Protein AF-A0A243QGB0-F1 (afdb_monomer)

Nearest PDB structures (foldseek):
  7d9i-assembly2_B  TM=7.793E-01  e=7.356E-05  Pseudomonas aeruginosa PAO1

Secondary structure (DSSP, 8-state):
-HHHHHHHHHHHHHGGGT--HHHH---------TT-SPP---TTTTTTTTTTS--HHHHHTS-BTTB---SGGGTTSSSHHHHHHHHHHHHHHHH-

Structure (mmCIF, N/CA/C/O backbone):
data_AF-A0A243QGB0-F1
#
_entry.id   AF-A0A243QGB0-F1
#
loop_
_atom_site.group_PDB
_atom_site.id
_atom_site.type_symbol
_atom_site.label_atom_id
_atom_site.label_alt_id
_atom_site.label_comp_id
_atom_site.label_asym_id
_atom_site.label_entity_id
_atom_site.label_seq_id
_atom_site.pdbx_PDB_ins_code
_atom_site.Cartn_x
_atom_site.Cartn_y
_atom_site.Cartn_z
_atom_site.occupancy
_atom_site.B_iso_or_equiv
_atom_site.auth_seq_id
_atom_site.auth_comp_id
_atom_site.auth_asym_id
_atom_site.auth_atom_id
_atom_site.pdbx_PDB_model_num
ATOM 1 N N . TYR A 1 1 ? 4.800 10.433 -20.994 1.00 85.19 1 TYR A N 1
ATOM 2 C CA . TYR A 1 1 ? 5.734 10.725 -19.885 1.00 85.19 1 TYR A CA 1
ATOM 3 C C . TYR A 1 1 ? 6.137 9.466 -19.125 1.00 85.19 1 TYR A C 1
ATOM 5 O O . TYR A 1 1 ? 7.306 9.128 -19.184 1.00 85.19 1 TYR A O 1
ATOM 13 N N . LEU A 1 2 ? 5.218 8.742 -18.465 1.00 92.62 2 LEU A N 1
ATOM 14 C CA . LEU A 1 2 ? 5.599 7.578 -17.643 1.00 92.62 2 LEU A CA 1
ATOM 15 C C . LEU A 1 2 ? 6.291 6.457 -18.421 1.00 92.62 2 LEU A C 1
ATOM 17 O O . LEU A 1 2 ? 7.363 6.032 -18.022 1.00 92.62 2 LEU A O 1
ATOM 21 N N . GLU A 1 3 ? 5.710 6.016 -19.537 1.00 94.69 3 GLU A N 1
ATOM 22 C CA . GLU A 1 3 ? 6.321 4.972 -20.368 1.00 94.69 3 GLU A CA 1
ATOM 23 C C . GLU A 1 3 ? 7.732 5.369 -20.827 1.00 94.69 3 GLU A C 1
ATOM 25 O O . GLU A 1 3 ? 8.680 4.611 -20.656 1.00 94.69 3 GLU A O 1
ATOM 30 N N . TYR A 1 4 ? 7.880 6.596 -21.337 1.00 95.31 4 TYR A N 1
ATOM 31 C CA . TYR A 1 4 ? 9.174 7.151 -21.731 1.00 95.31 4 TYR A CA 1
ATOM 32 C C . TYR A 1 4 ? 10.170 7.159 -20.564 1.00 95.31 4 TYR A C 1
ATOM 34 O O . TYR A 1 4 ? 11.292 6.697 -20.723 1.00 95.31 4 TYR A O 1
ATOM 42 N N . SER A 1 5 ? 9.753 7.627 -19.383 1.00 97.00 5 SER A N 1
ATOM 43 C CA . SER A 1 5 ? 10.606 7.656 -18.190 1.00 97.00 5 SER A CA 1
ATOM 44 C C . SER A 1 5 ? 11.045 6.256 -17.761 1.00 97.00 5 SER A C 1
ATOM 46 O O . SER A 1 5 ? 12.182 6.089 -17.336 1.00 97.00 5 SER A O 1
ATOM 48 N N . ILE A 1 6 ? 10.166 5.255 -17.871 1.00 96.56 6 ILE A N 1
ATOM 49 C CA . ILE A 1 6 ? 10.493 3.854 -17.577 1.00 96.56 6 ILE A CA 1
ATOM 50 C C . ILE A 1 6 ? 11.545 3.348 -18.568 1.00 96.56 6 ILE A C 1
ATOM 52 O O . ILE A 1 6 ? 12.565 2.803 -18.153 1.00 96.56 6 ILE A O 1
ATOM 56 N N . ARG A 1 7 ? 11.336 3.571 -19.873 1.00 97.31 7 ARG A N 1
ATOM 57 C CA . ARG A 1 7 ? 12.295 3.182 -20.919 1.00 97.31 7 ARG A CA 1
ATOM 58 C C . ARG A 1 7 ? 13.653 3.858 -20.719 1.00 97.31 7 ARG A C 1
ATOM 60 O O . ARG A 1 7 ? 14.668 3.171 -20.768 1.00 97.31 7 ARG A O 1
ATOM 67 N N . ASP A 1 8 ? 13.674 5.162 -20.455 1.00 98.00 8 ASP A N 1
ATOM 68 C CA . ASP A 1 8 ? 14.899 5.935 -20.213 1.00 98.00 8 ASP A CA 1
ATOM 69 C C . ASP A 1 8 ? 15.671 5.411 -18.992 1.00 98.00 8 AS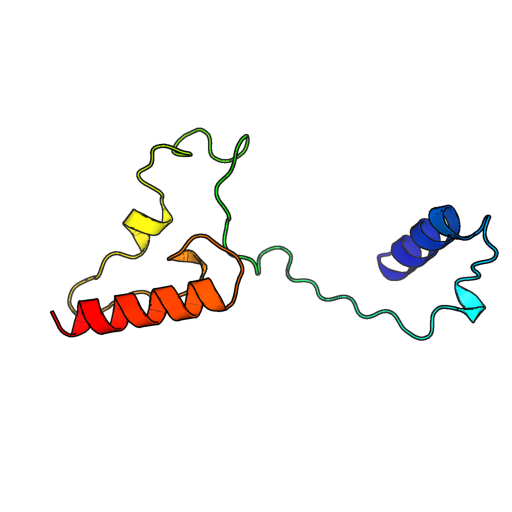P A C 1
ATOM 71 O O . ASP A 1 8 ? 16.853 5.083 -19.096 1.00 98.00 8 ASP A O 1
ATOM 75 N N . GLN A 1 9 ? 14.999 5.238 -17.849 1.00 97.50 9 GLN A N 1
ATOM 76 C CA . GLN A 1 9 ? 15.635 4.747 -16.623 1.00 97.50 9 GLN A CA 1
ATOM 77 C C . GLN A 1 9 ? 16.194 3.330 -16.784 1.00 97.50 9 GLN A C 1
ATOM 79 O O . GLN A 1 9 ? 17.341 3.083 -16.409 1.00 97.50 9 GLN A O 1
ATOM 84 N N . LEU A 1 10 ? 15.425 2.410 -17.377 1.00 97.75 10 LEU A N 1
ATOM 85 C CA . LEU A 1 10 ? 15.892 1.046 -17.633 1.00 97.75 10 LEU A CA 1
ATOM 86 C C . LEU A 1 10 ? 17.069 1.027 -18.612 1.00 97.75 10 LEU A C 1
ATOM 88 O O . LEU A 1 10 ? 18.043 0.320 -18.372 1.00 97.75 10 LEU A O 1
ATOM 92 N N . THR A 1 11 ? 17.030 1.847 -19.664 1.00 98.06 11 THR A N 1
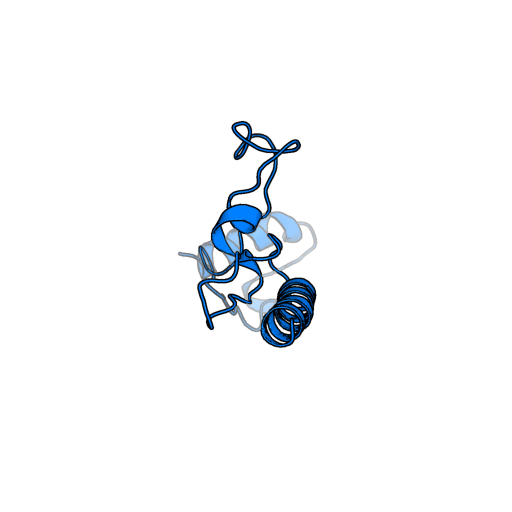ATOM 93 C CA . THR A 1 11 ? 18.141 1.970 -20.624 1.00 98.06 11 THR A CA 1
ATOM 94 C C . THR A 1 11 ? 19.409 2.472 -19.944 1.00 98.06 11 THR A C 1
ATOM 96 O O . THR A 1 11 ? 20.487 1.937 -20.179 1.00 98.06 11 THR A O 1
ATOM 99 N N . ARG A 1 12 ? 19.304 3.456 -19.047 1.00 98.06 12 ARG A N 1
ATOM 100 C CA . ARG A 1 12 ? 20.459 3.975 -18.301 1.00 98.06 12 ARG A CA 1
ATOM 101 C C . ARG A 1 12 ? 21.053 2.954 -17.331 1.00 98.06 12 ARG A C 1
ATOM 103 O O . ARG A 1 12 ? 22.267 2.935 -17.160 1.00 98.06 12 ARG A O 1
ATOM 110 N N . LEU A 1 13 ? 20.216 2.134 -16.694 1.00 97.94 13 LEU A N 1
ATOM 111 C CA . LEU A 1 13 ? 20.653 1.124 -15.725 1.00 97.94 13 LEU A CA 1
ATOM 112 C C . LEU A 1 13 ? 21.220 -0.132 -16.397 1.00 97.94 13 LEU A C 1
ATOM 114 O O . LEU A 1 13 ? 22.226 -0.667 -15.943 1.00 97.94 13 LEU A O 1
ATOM 118 N N . LEU A 1 14 ? 20.568 -0.608 -17.458 1.00 98.12 14 LEU A N 1
ATOM 119 C CA . LEU A 1 14 ? 20.801 -1.936 -18.035 1.00 98.12 14 LEU A CA 1
ATOM 120 C C . LEU A 1 14 ? 21.451 -1.889 -19.425 1.00 98.12 14 LEU A C 1
ATOM 122 O O . LEU A 1 14 ? 21.962 -2.903 -19.902 1.00 98.12 14 LEU A O 1
ATOM 126 N N . GLY A 1 15 ? 21.467 -0.725 -20.079 1.00 97.88 15 GLY A N 1
ATOM 127 C CA . GLY A 1 15 ? 22.048 -0.530 -21.410 1.00 97.88 15 GLY A CA 1
ATOM 128 C C . GLY A 1 15 ? 23.517 -0.956 -21.527 1.00 97.88 15 GLY A C 1
ATOM 129 O O . GLY A 1 15 ? 23.840 -1.657 -22.484 1.00 97.88 15 GLY A O 1
ATOM 130 N N . PRO A 1 16 ? 24.408 -0.649 -20.557 1.00 98.19 16 PRO A N 1
ATOM 131 C CA . PRO A 1 16 ? 25.796 -1.130 -20.581 1.00 98.19 16 PRO A CA 1
ATOM 132 C C . PRO A 1 16 ? 25.938 -2.659 -20.602 1.00 98.19 16 PRO A C 1
ATOM 134 O O . PRO A 1 16 ? 26.977 -3.174 -21.005 1.00 98.19 16 PRO A O 1
ATOM 137 N N . SER A 1 17 ? 24.899 -3.389 -20.188 1.00 97.56 17 SER A N 1
ATOM 138 C CA . SER A 1 17 ? 24.832 -4.853 -20.229 1.00 97.56 17 SER A CA 1
ATOM 139 C C . SER A 1 17 ? 24.091 -5.395 -21.461 1.00 97.56 17 SER A C 1
ATOM 141 O O . SER A 1 17 ? 23.844 -6.595 -21.536 1.00 97.56 17 SER A O 1
ATOM 143 N N . GLY A 1 18 ? 23.753 -4.542 -22.437 1.00 97.94 18 GLY A N 1
ATOM 144 C CA . GLY A 1 18 ? 23.155 -4.937 -23.719 1.00 97.94 18 GLY A CA 1
ATOM 145 C C . GLY A 1 18 ? 21.625 -4.894 -23.783 1.00 97.94 18 GLY A C 1
ATOM 146 O O . GLY A 1 18 ? 21.055 -5.422 -24.743 1.00 97.94 18 GLY A O 1
ATOM 147 N N . PHE A 1 19 ? 20.963 -4.287 -22.792 1.00 98.19 19 PHE A N 1
ATOM 148 C CA . PHE A 1 19 ? 19.515 -4.061 -22.819 1.00 98.19 19 PHE A CA 1
ATOM 149 C C . PHE A 1 19 ? 19.129 -3.033 -23.890 1.00 98.19 19 PHE A C 1
ATOM 151 O O . PHE A 1 19 ? 19.669 -1.926 -23.918 1.00 98.19 19 PHE A O 1
ATOM 158 N N . ASP A 1 20 ? 18.152 -3.385 -24.722 1.00 97.69 20 ASP A N 1
ATOM 159 C CA . ASP A 1 20 ? 17.526 -2.507 -25.7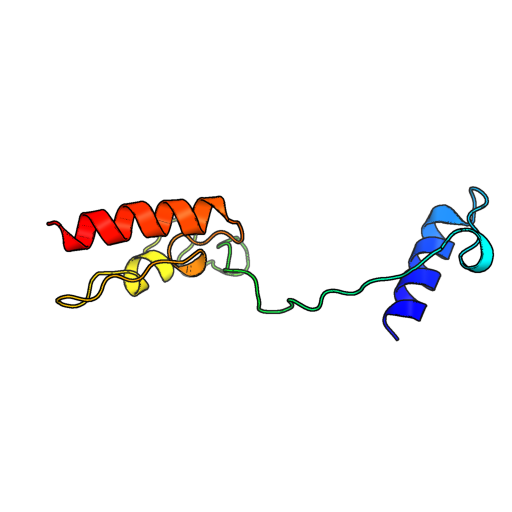07 1.00 97.69 20 ASP A CA 1
ATOM 160 C C . ASP A 1 20 ? 16.015 -2.434 -25.427 1.00 97.69 20 ASP A C 1
ATOM 162 O O . ASP A 1 20 ? 15.305 -3.422 -25.630 1.00 97.69 20 ASP A O 1
ATOM 166 N N . PRO A 1 21 ? 15.470 -1.278 -25.005 1.00 96.50 21 PRO A N 1
ATOM 167 C CA . PRO A 1 21 ? 14.052 -1.158 -24.681 1.00 96.50 21 PRO A CA 1
ATOM 168 C C . PRO A 1 21 ? 13.121 -1.412 -25.877 1.00 96.50 21 PRO A C 1
ATOM 170 O O . PRO A 1 21 ? 11.949 -1.718 -25.659 1.00 96.50 21 PRO A O 1
ATOM 173 N N . ALA A 1 22 ? 13.579 -1.250 -27.122 1.00 96.06 22 ALA A N 1
ATOM 174 C CA . ALA A 1 22 ? 12.764 -1.508 -28.309 1.00 96.06 22 ALA A CA 1
ATOM 175 C C . ALA A 1 22 ? 12.625 -3.010 -28.595 1.00 96.06 22 ALA A C 1
ATOM 177 O O . ALA A 1 22 ? 11.581 -3.445 -29.078 1.00 96.06 22 ALA A O 1
ATOM 178 N N . ARG A 1 23 ? 13.661 -3.791 -28.274 1.00 97.88 23 ARG A N 1
ATOM 179 C CA . ARG A 1 23 ? 13.694 -5.246 -28.456 1.00 97.88 23 ARG A CA 1
ATOM 180 C C . ARG A 1 23 ? 13.169 -6.001 -27.235 1.00 97.88 23 ARG A C 1
ATOM 182 O O . ARG A 1 23 ? 12.439 -6.974 -27.387 1.00 97.88 23 ARG A O 1
ATOM 189 N N . ASP A 1 24 ? 13.549 -5.560 -26.039 1.00 97.75 24 ASP A N 1
ATOM 190 C CA . ASP A 1 24 ? 13.458 -6.365 -24.815 1.00 97.75 24 ASP A CA 1
ATOM 191 C C . ASP A 1 24 ? 12.198 -6.067 -23.982 1.00 97.75 24 ASP A C 1
ATOM 193 O O . ASP A 1 24 ? 11.815 -6.865 -23.127 1.00 97.75 24 ASP A O 1
ATOM 197 N N . ILE A 1 25 ? 11.513 -4.942 -24.224 1.00 97.06 25 ILE A N 1
ATOM 198 C CA . ILE A 1 25 ? 10.241 -4.625 -23.557 1.00 97.06 25 ILE A CA 1
ATOM 199 C C . ILE A 1 25 ? 9.078 -5.114 -24.415 1.00 97.06 25 ILE A C 1
ATOM 201 O O . ILE A 1 25 ? 8.724 -4.488 -25.413 1.00 97.06 25 ILE A O 1
ATOM 205 N N . GLN A 1 26 ? 8.415 -6.178 -23.964 1.00 97.56 26 GLN A N 1
ATOM 206 C CA . GLN A 1 26 ? 7.182 -6.661 -24.589 1.00 97.56 26 GLN A CA 1
ATOM 207 C C . GLN A 1 26 ? 5.984 -5.738 -24.309 1.00 97.56 26 GLN A C 1
ATOM 209 O O . GLN A 1 26 ? 5.194 -5.451 -25.205 1.00 97.56 26 GLN A O 1
ATOM 214 N N . ALA A 1 27 ? 5.819 -5.293 -23.061 1.00 97.12 27 ALA A N 1
ATOM 215 C CA . ALA A 1 27 ? 4.716 -4.433 -22.645 1.00 97.12 27 ALA A CA 1
ATOM 216 C C . ALA A 1 27 ? 5.065 -3.665 -21.366 1.00 97.12 27 ALA A C 1
ATOM 218 O O . ALA A 1 27 ? 5.904 -4.093 -20.575 1.00 97.12 27 ALA A O 1
ATOM 219 N N . ILE A 1 28 ? 4.377 -2.543 -21.147 1.00 95.81 28 ILE A N 1
ATOM 220 C CA . ILE A 1 28 ? 4.447 -1.763 -19.910 1.00 95.81 28 ILE A CA 1
ATOM 221 C C . ILE A 1 28 ? 3.023 -1.585 -19.387 1.00 95.81 28 ILE A C 1
ATOM 223 O O . ILE A 1 28 ? 2.189 -0.969 -20.048 1.00 95.81 28 ILE A O 1
ATOM 227 N N . THR A 1 29 ? 2.770 -2.074 -18.174 1.00 95.56 29 THR A N 1
ATOM 228 C CA . THR A 1 29 ? 1.520 -1.836 -17.444 1.00 95.56 29 THR A CA 1
ATOM 229 C C . THR A 1 29 ? 1.802 -0.910 -16.273 1.00 95.56 29 THR A C 1
ATOM 231 O O . THR A 1 29 ? 2.663 -1.194 -15.443 1.00 95.56 29 THR A O 1
ATOM 234 N N . VAL A 1 30 ? 1.063 0.195 -16.186 1.00 92.25 30 VAL A N 1
ATOM 235 C CA . VAL A 1 30 ? 1.194 1.156 -15.088 1.00 92.25 30 VAL A CA 1
ATOM 236 C C . VAL A 1 30 ? -0.064 1.124 -14.234 1.00 92.25 30 VAL A C 1
ATOM 238 O O . VAL A 1 30 ? -1.126 1.563 -14.669 1.00 92.25 30 VAL A O 1
ATOM 241 N N . ASN A 1 31 ? 0.083 0.685 -12.987 1.00 88.56 31 ASN A N 1
ATOM 242 C CA . ASN A 1 31 ? -0.971 0.760 -11.983 1.00 88.56 31 ASN A CA 1
ATOM 243 C C . ASN A 1 31 ? -0.779 2.024 -11.140 1.00 88.56 31 ASN A C 1
ATOM 245 O O . ASN A 1 31 ? 0.202 2.144 -10.407 1.00 88.56 31 ASN A O 1
ATOM 249 N N . ARG A 1 32 ? -1.699 2.988 -11.247 1.00 86.00 32 ARG A N 1
ATOM 250 C CA . ARG A 1 32 ? -1.635 4.235 -10.473 1.00 86.00 32 ARG A CA 1
ATOM 251 C C . ARG A 1 32 ? -2.501 4.142 -9.222 1.00 86.00 32 ARG A C 1
ATOM 253 O O . ARG A 1 32 ? -3.657 4.543 -9.235 1.00 86.00 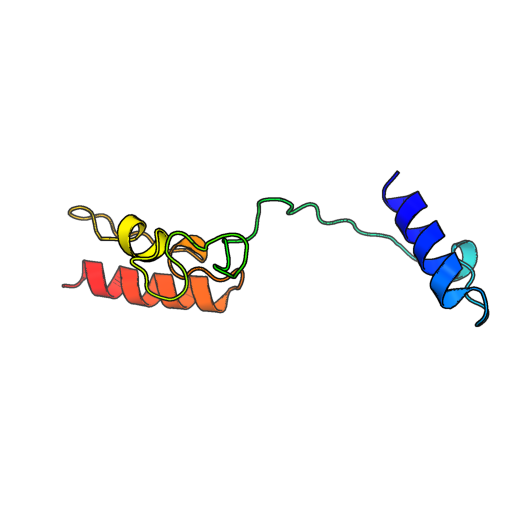32 ARG A O 1
ATOM 260 N N . TRP A 1 33 ? -1.893 3.687 -8.133 1.00 83.81 33 TRP A N 1
ATOM 261 C CA . TRP A 1 33 ? -2.508 3.613 -6.802 1.00 83.81 33 TRP A CA 1
ATOM 262 C C . TRP A 1 33 ? -1.911 4.642 -5.839 1.00 83.81 33 TRP A C 1
ATOM 264 O O . TRP A 1 33 ? -1.685 4.345 -4.674 1.00 83.81 33 TRP A O 1
ATOM 274 N N . GLY A 1 34 ? -1.614 5.855 -6.324 1.00 70.44 34 GLY A N 1
ATOM 275 C CA . GLY A 1 34 ? -0.827 6.846 -5.575 1.00 70.44 34 GLY A CA 1
ATOM 276 C C . GLY A 1 34 ? -1.359 7.171 -4.173 1.00 70.44 34 GLY A C 1
ATOM 277 O O . GLY A 1 34 ? -0.573 7.544 -3.311 1.00 70.44 34 GLY A O 1
ATOM 278 N N . HIS A 1 35 ? -2.665 7.013 -3.935 1.00 73.25 35 HIS A N 1
ATOM 279 C CA . HIS A 1 35 ? -3.315 7.158 -2.621 1.00 73.25 35 HIS A CA 1
ATOM 280 C C . HIS A 1 35 ? -4.162 5.922 -2.261 1.00 73.25 35 HIS A C 1
ATOM 282 O O . HIS A 1 35 ? -5.105 6.014 -1.486 1.00 73.25 35 HIS A O 1
ATOM 288 N N . GLY A 1 36 ? -3.880 4.778 -2.891 1.00 79.38 36 GLY A N 1
ATOM 289 C CA . GLY A 1 36 ? -4.631 3.534 -2.699 1.00 79.38 36 GLY A CA 1
ATOM 290 C C . GLY A 1 36 ? -4.091 2.647 -1.580 1.00 79.38 36 GLY A C 1
ATOM 291 O O . GLY A 1 36 ? -4.669 1.601 -1.313 1.00 79.38 36 GLY A O 1
ATOM 292 N N . TYR A 1 37 ? -2.982 3.044 -0.958 1.00 86.69 37 TYR A N 1
ATOM 293 C CA . TYR A 1 37 ? -2.342 2.297 0.113 1.00 86.69 37 TYR A CA 1
ATOM 294 C C . TYR A 1 37 ? -2.644 2.932 1.464 1.00 86.69 37 TYR A C 1
ATOM 296 O O . TYR A 1 37 ? -2.552 4.152 1.617 1.00 86.69 37 TYR A O 1
ATOM 304 N N . ALA A 1 38 ? -2.982 2.080 2.433 1.00 88.81 38 ALA A N 1
ATOM 305 C CA . ALA A 1 38 ? -3.131 2.488 3.819 1.00 88.81 38 ALA A CA 1
ATOM 306 C C . ALA A 1 38 ? -1.813 3.096 4.335 1.00 88.81 38 ALA A C 1
ATOM 308 O O . ALA A 1 38 ? -0.734 2.630 3.953 1.00 88.81 38 ALA A O 1
ATOM 309 N N . PRO A 1 39 ? -1.874 4.123 5.200 1.00 84.38 39 PRO A N 1
ATOM 310 C CA . PRO A 1 39 ? -0.677 4.735 5.753 1.00 84.38 39 PRO A CA 1
ATOM 311 C C . PRO A 1 39 ? 0.024 3.764 6.706 1.00 84.38 39 PRO A C 1
ATOM 313 O O . PRO A 1 39 ? -0.548 3.363 7.717 1.00 84.38 39 PRO A O 1
ATOM 316 N N . GLU A 1 40 ? 1.279 3.440 6.408 1.00 89.19 40 GLU A N 1
ATOM 317 C CA . GLU A 1 40 ? 2.201 2.827 7.364 1.00 89.19 40 GLU A CA 1
ATOM 318 C C . GLU A 1 40 ? 2.891 3.944 8.139 1.00 89.19 40 GLU A C 1
ATOM 320 O O . GLU A 1 40 ? 3.604 4.772 7.566 1.00 89.19 40 GLU A O 1
ATOM 325 N N . TYR A 1 41 ? 2.624 4.014 9.442 1.00 90.50 41 TYR A N 1
ATOM 326 C CA . TYR A 1 41 ? 3.183 5.075 10.267 1.00 90.50 41 TYR A CA 1
ATOM 327 C C . TYR A 1 41 ? 4.682 4.870 10.460 1.00 90.50 41 TYR A C 1
ATOM 329 O O . TYR A 1 41 ? 5.116 3.797 10.871 1.00 90.50 41 TYR A O 1
ATOM 337 N N . ALA A 1 42 ? 5.466 5.906 10.175 1.00 91.31 42 ALA A N 1
ATOM 338 C CA . ALA A 1 42 ? 6.916 5.847 10.285 1.00 91.31 42 ALA A CA 1
ATOM 339 C C . ALA A 1 42 ? 7.532 7.227 10.541 1.00 91.31 42 ALA A C 1
ATOM 341 O O . ALA A 1 42 ? 6.936 8.282 10.295 1.00 91.31 42 ALA A O 1
ATOM 342 N N . THR A 1 43 ? 8.782 7.225 10.999 1.00 89.31 43 THR A N 1
ATOM 343 C CA . THR A 1 43 ? 9.619 8.426 11.000 1.00 89.31 43 THR A CA 1
ATOM 344 C C . THR A 1 43 ? 10.106 8.723 9.570 1.00 89.31 43 THR A C 1
ATOM 346 O O . THR A 1 43 ? 10.320 7.793 8.790 1.00 89.31 43 THR A O 1
ATOM 349 N N . PRO A 1 44 ? 10.277 10.000 9.173 1.00 92.19 44 PRO A N 1
ATOM 350 C CA . PRO A 1 44 ? 10.043 11.238 9.929 1.00 92.19 44 PRO A CA 1
ATOM 351 C C . PRO A 1 44 ? 8.614 11.808 9.798 1.00 92.19 44 PRO A C 1
ATOM 353 O O . PRO A 1 44 ? 8.340 12.888 10.310 1.00 92.19 44 PRO A O 1
ATOM 356 N N . TRP A 1 45 ? 7.706 11.132 9.093 1.00 89.75 45 T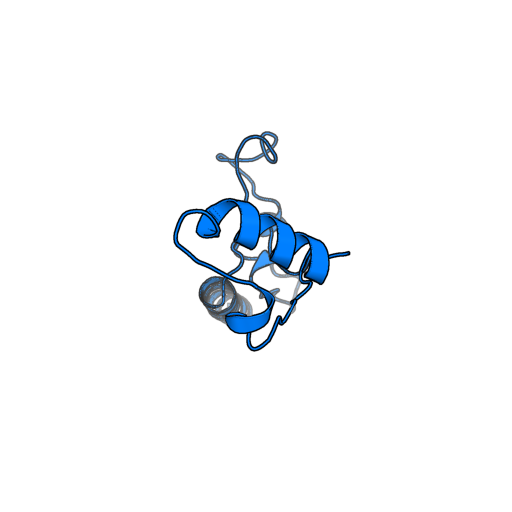RP A N 1
ATOM 357 C CA . TRP A 1 45 ? 6.424 11.713 8.670 1.00 89.75 45 TRP A CA 1
ATOM 358 C C . TRP A 1 45 ? 5.348 11.738 9.761 1.00 89.75 45 TRP A C 1
ATOM 360 O O . T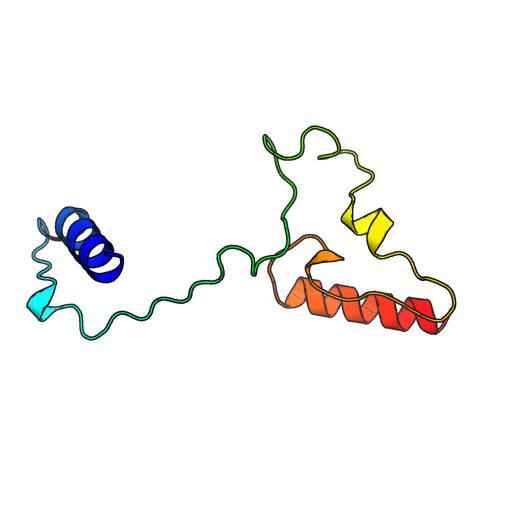RP A 1 45 ? 4.395 12.506 9.661 1.00 89.75 45 TRP A O 1
ATOM 370 N N . ASN A 1 46 ? 5.474 10.896 10.790 1.00 92.06 46 ASN A N 1
ATOM 371 C CA . ASN A 1 46 ? 4.440 10.693 11.809 1.00 92.06 46 ASN A CA 1
ATOM 372 C C . ASN A 1 46 ? 4.935 10.936 13.241 1.00 92.06 46 ASN A C 1
ATOM 374 O O . ASN A 1 46 ? 4.456 10.299 14.174 1.00 92.06 46 ASN A O 1
ATOM 378 N N . LEU A 1 47 ? 5.893 11.850 13.420 1.00 92.00 47 LEU A N 1
ATOM 379 C CA . LEU A 1 47 ? 6.548 12.105 14.712 1.00 92.00 47 LEU A CA 1
ATOM 380 C C . LEU A 1 47 ? 5.593 12.556 15.829 1.00 92.00 47 LEU A C 1
ATOM 382 O O . LEU A 1 47 ? 5.911 12.363 16.996 1.00 92.00 47 LEU A O 1
ATOM 386 N N . ASP A 1 48 ? 4.423 13.102 15.490 1.00 93.06 48 ASP A N 1
ATOM 387 C CA . ASP A 1 48 ? 3.431 13.546 16.479 1.00 93.06 48 ASP A CA 1
ATOM 388 C C . ASP A 1 48 ? 2.831 12.393 17.303 1.00 93.06 48 ASP A C 1
ATOM 390 O O . ASP A 1 48 ? 2.277 12.624 18.375 1.00 93.06 48 ASP A O 1
ATOM 394 N N . PHE A 1 49 ? 2.897 11.154 16.801 1.00 90.38 49 PHE A N 1
ATOM 395 C CA . PHE A 1 49 ? 2.296 9.991 17.462 1.00 90.38 49 PHE A CA 1
ATOM 396 C C . PHE A 1 49 ? 3.041 8.669 17.241 1.00 90.38 49 PHE A C 1
ATOM 398 O O . PHE A 1 49 ? 2.722 7.691 17.900 1.00 90.38 49 PHE A O 1
ATOM 405 N N . TYR A 1 50 ? 3.989 8.562 16.314 1.00 91.62 50 TYR A N 1
ATOM 406 C CA . TYR A 1 50 ? 4.777 7.344 16.112 1.00 91.62 50 TYR A CA 1
ATOM 407 C C . TYR A 1 50 ? 6.108 7.436 16.878 1.00 91.62 50 TYR A C 1
ATOM 409 O O . TYR A 1 50 ? 6.780 8.460 16.747 1.00 91.62 50 TYR A O 1
ATOM 417 N N . PRO A 1 51 ? 6.541 6.394 17.621 1.00 91.12 51 PRO A N 1
ATOM 418 C CA . PRO A 1 51 ? 5.937 5.059 17.736 1.00 91.12 51 PRO A CA 1
ATOM 419 C C . PRO A 1 51 ? 4.941 4.884 18.899 1.00 91.12 51 PRO A C 1
ATOM 421 O O . PRO A 1 51 ? 4.325 3.824 19.008 1.00 91.12 51 PRO A O 1
ATOM 424 N N . GLU A 1 52 ? 4.739 5.907 19.733 1.00 92.12 52 GLU A N 1
ATOM 425 C CA . GLU A 1 52 ? 4.152 5.701 21.074 1.00 92.12 52 GLU A CA 1
ATOM 426 C C . GLU A 1 52 ? 2.621 5.721 21.115 1.00 92.12 52 GLU A C 1
ATOM 428 O O . GLU A 1 52 ? 1.988 5.283 22.077 1.00 92.12 52 GLU A O 1
ATOM 433 N N . GLY A 1 53 ? 2.006 6.201 20.043 1.00 90.25 53 GLY A N 1
ATOM 434 C CA . GLY A 1 53 ? 0.577 6.387 19.911 1.00 90.25 53 GLY A CA 1
ATOM 435 C C . GLY A 1 53 ? 0.019 7.552 20.748 1.00 90.25 53 GLY A C 1
ATOM 436 O O . GLY A 1 53 ? 0.761 8.373 21.284 1.00 90.25 53 GLY A O 1
ATOM 437 N N . PRO A 1 54 ? -1.320 7.645 20.857 1.00 90.88 54 PRO A N 1
ATOM 438 C CA . PRO A 1 54 ? -2.291 6.769 20.208 1.00 90.88 54 PRO A CA 1
ATOM 439 C C . PRO A 1 54 ? -2.283 6.951 18.685 1.00 90.88 54 PRO A C 1
ATOM 441 O O . PRO A 1 54 ? -2.353 8.065 18.174 1.00 90.88 54 PRO A O 1
ATOM 444 N N . PHE A 1 55 ? -2.247 5.842 17.947 1.00 91.44 55 PHE A N 1
ATOM 445 C CA . PHE A 1 55 ? -2.308 5.896 16.489 1.00 91.44 55 PHE A CA 1
ATOM 446 C C . PHE A 1 55 ? -3.680 6.386 16.005 1.00 91.44 55 PHE A C 1
ATOM 448 O O . PHE A 1 55 ? -4.698 5.880 16.497 1.00 91.44 55 PHE A O 1
ATOM 455 N N . PRO A 1 56 ? -3.750 7.279 14.997 1.00 92.44 56 PRO A N 1
ATOM 456 C CA . PRO A 1 56 ? -5.023 7.723 14.431 1.00 92.44 56 PRO A CA 1
ATOM 457 C C . PRO A 1 56 ? -5.918 6.554 14.001 1.00 92.44 56 PRO A C 1
ATOM 459 O O . PRO A 1 56 ? -7.100 6.537 14.339 1.00 92.44 56 PRO A O 1
ATOM 462 N N . ALA A 1 57 ? -5.346 5.517 13.377 1.00 93.31 57 ALA A N 1
ATOM 463 C CA . ALA A 1 57 ? -6.049 4.279 13.032 1.00 93.31 57 ALA A CA 1
ATOM 464 C C . ALA A 1 57 ? -6.713 3.595 14.244 1.00 93.31 57 ALA A C 1
ATOM 466 O O . ALA A 1 57 ? -7.843 3.117 14.149 1.00 93.31 57 ALA A O 1
ATOM 467 N N . ALA A 1 58 ? -6.051 3.578 15.407 1.00 92.38 58 ALA A N 1
ATOM 468 C CA . ALA A 1 58 ? -6.582 2.963 16.624 1.00 92.38 58 ALA A CA 1
ATOM 469 C C . ALA A 1 58 ? -7.759 3.752 17.221 1.00 92.38 58 ALA A C 1
ATOM 471 O O . ALA A 1 58 ? -8.651 3.160 17.831 1.00 92.38 58 ALA A O 1
ATOM 472 N N . VAL A 1 59 ? -7.775 5.075 17.044 1.00 93.19 59 VAL A N 1
ATOM 473 C CA . VAL A 1 59 ? -8.893 5.934 17.455 1.00 93.19 59 VAL A CA 1
ATOM 474 C C . VAL A 1 59 ? -10.046 5.825 16.458 1.00 93.19 59 VAL A C 1
ATOM 476 O O . VAL A 1 59 ? -11.182 5.592 16.865 1.00 93.19 59 VAL A O 1
ATOM 479 N N . ALA A 1 60 ? -9.750 5.933 15.162 1.00 93.56 60 ALA A N 1
ATOM 480 C CA . ALA A 1 60 ? -10.740 5.958 14.091 1.00 93.56 60 ALA A CA 1
ATOM 481 C C . ALA A 1 60 ? -11.487 4.628 13.921 1.00 93.56 60 ALA A C 1
ATOM 483 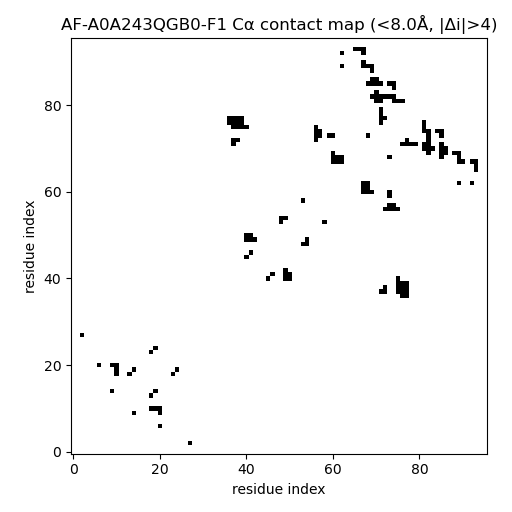O O . ALA A 1 60 ? -12.657 4.635 13.557 1.00 93.56 60 ALA A O 1
ATOM 484 N N . ARG A 1 61 ? -10.847 3.485 14.206 1.00 95.06 61 ARG A N 1
ATOM 485 C CA . ARG A 1 61 ? -11.457 2.157 14.012 1.00 95.06 61 ARG A CA 1
ATOM 48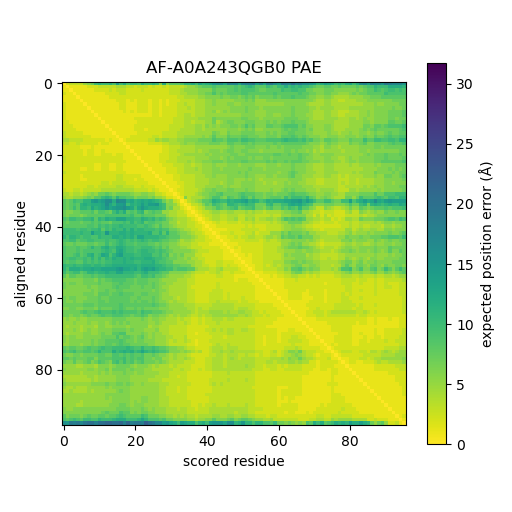6 C C . ARG A 1 61 ? -12.441 1.719 15.099 1.00 95.06 61 ARG A C 1
ATOM 488 O O . ARG A 1 61 ? -12.986 0.620 15.003 1.00 95.06 61 ARG A O 1
ATOM 495 N N . ARG A 1 62 ? -12.614 2.511 16.164 1.00 94.88 62 ARG A N 1
ATOM 496 C CA . ARG A 1 62 ? -13.466 2.144 17.306 1.00 94.88 62 ARG A CA 1
ATOM 497 C C . ARG A 1 62 ? -14.916 1.946 16.860 1.00 94.88 62 ARG A C 1
ATOM 499 O O . ARG A 1 62 ? -15.434 2.707 16.046 1.00 94.88 62 ARG A O 1
ATOM 506 N N . ARG A 1 63 ? -15.580 0.941 17.435 1.00 95.44 63 ARG A N 1
ATOM 507 C CA . ARG A 1 63 ? -17.000 0.654 17.198 1.00 95.44 63 ARG A CA 1
ATOM 508 C C . ARG A 1 63 ? -17.874 1.855 17.582 1.00 95.44 63 ARG A C 1
ATOM 510 O O . ARG A 1 63 ? -17.731 2.417 18.666 1.00 95.44 63 ARG A O 1
ATOM 517 N N . ALA A 1 64 ? -18.830 2.192 16.720 1.00 95.56 64 ALA A N 1
ATOM 518 C CA . ALA A 1 64 ? -19.858 3.200 16.956 1.00 95.56 64 ALA A CA 1
ATOM 519 C C . ALA A 1 64 ? -21.239 2.526 17.016 1.00 95.56 64 ALA A C 1
ATOM 521 O O . ALA A 1 64 ? -21.856 2.224 15.993 1.00 95.56 64 ALA A O 1
ATOM 522 N N . GLY A 1 65 ? -21.735 2.244 18.224 1.00 94.38 65 GLY A N 1
ATOM 523 C CA . GLY A 1 65 ? -23.033 1.590 18.418 1.00 94.38 65 GLY A CA 1
ATOM 524 C C . GLY A 1 65 ? -23.077 0.190 17.798 1.00 94.38 65 GLY A C 1
ATOM 525 O O . GLY A 1 65 ? -22.504 -0.747 18.340 1.00 94.38 65 GLY A O 1
ATOM 526 N N . ARG A 1 66 ? -23.763 0.019 16.664 1.00 95.94 66 ARG A N 1
ATOM 527 C CA . ARG A 1 66 ? -23.842 -1.257 15.918 1.00 95.94 66 ARG A CA 1
ATOM 528 C C . ARG A 1 66 ? -22.932 -1.296 14.682 1.00 95.94 66 ARG A C 1
ATOM 530 O O . ARG A 1 66 ? -23.086 -2.178 13.848 1.00 95.94 66 ARG A O 1
ATOM 537 N N . ILE A 1 67 ? -22.013 -0.340 14.555 1.00 97.12 67 ILE A N 1
ATOM 538 C CA . ILE A 1 67 ? -21.125 -0.188 13.398 1.00 97.12 67 ILE A CA 1
ATOM 539 C C . ILE A 1 67 ? -19.688 -0.469 13.837 1.00 97.12 67 ILE A C 1
ATOM 541 O O . ILE A 1 67 ? -19.162 0.242 14.692 1.00 97.12 67 ILE A O 1
ATOM 545 N N . ALA A 1 68 ? -19.052 -1.479 13.245 1.00 97.69 68 ALA A N 1
ATOM 546 C CA . ALA A 1 68 ? -17.619 -1.743 13.379 1.00 97.69 68 ALA A CA 1
ATOM 547 C C . ALA A 1 68 ? -16.914 -1.450 12.043 1.00 97.69 68 ALA A C 1
ATOM 549 O O . ALA A 1 68 ? -17.472 -1.707 10.978 1.00 97.69 68 ALA A O 1
ATOM 550 N N . ILE A 1 69 ? -15.704 -0.888 12.094 1.00 97.12 69 ILE A N 1
ATOM 551 C CA . ILE A 1 69 ? -14.944 -0.446 10.910 1.00 97.12 69 ILE A CA 1
ATOM 552 C C . ILE A 1 69 ? -13.841 -1.459 10.622 1.00 97.12 69 ILE A C 1
ATOM 554 O O . ILE A 1 69 ? -13.051 -1.719 11.520 1.00 97.12 69 ILE A O 1
ATOM 558 N N . ALA A 1 70 ? -13.743 -1.999 9.404 1.00 96.69 70 ALA A N 1
ATOM 559 C CA . ALA A 1 70 ? -12.693 -2.945 9.012 1.00 96.69 70 ALA A CA 1
ATOM 560 C C . ALA A 1 70 ? -12.119 -2.630 7.626 1.00 96.69 70 ALA A C 1
ATOM 562 O O . ALA A 1 70 ? -12.864 -2.544 6.654 1.00 96.69 70 ALA A O 1
ATOM 563 N N . ASN A 1 71 ? -10.796 -2.482 7.552 1.00 94.88 71 ASN A N 1
ATOM 564 C CA . ASN A 1 71 ? -9.979 -2.339 6.341 1.00 94.88 71 ASN A CA 1
ATOM 565 C C . ASN A 1 71 ? -8.486 -2.341 6.736 1.00 94.88 71 ASN A C 1
ATOM 567 O O . ASN A 1 71 ? -8.156 -2.353 7.925 1.00 94.88 71 ASN A O 1
ATOM 571 N N . SER A 1 72 ? -7.588 -2.290 5.754 1.00 94.44 72 SER A N 1
ATOM 572 C CA . SER A 1 72 ? -6.150 -2.086 5.974 1.00 94.44 72 SER A CA 1
ATOM 573 C C . SER A 1 72 ? -5.833 -0.778 6.714 1.00 94.44 72 SER A C 1
ATOM 575 O O . SER A 1 72 ? -4.940 -0.745 7.541 1.00 94.44 72 SER A O 1
ATOM 577 N N . ASP A 1 73 ? -6.589 0.301 6.528 1.00 92.56 73 ASP A N 1
ATOM 578 C CA . ASP A 1 73 ? -6.358 1.582 7.220 1.00 92.56 73 ASP A CA 1
ATOM 579 C C . ASP A 1 73 ? -6.584 1.497 8.739 1.00 92.56 73 ASP A C 1
ATOM 581 O O . ASP A 1 73 ? -5.975 2.222 9.522 1.00 92.56 73 ASP A O 1
ATOM 585 N N . SER A 1 74 ? -7.444 0.578 9.179 1.00 93.88 74 SER A N 1
ATOM 586 C CA . SER A 1 74 ? -7.717 0.299 10.590 1.00 93.88 74 SER A CA 1
ATOM 587 C C . SER A 1 74 ? -6.625 -0.551 11.254 1.00 93.88 74 SER A C 1
ATOM 589 O O . SER A 1 74 ? -6.599 -0.686 12.482 1.00 93.88 74 SER A O 1
ATOM 591 N N . VAL A 1 75 ? -5.723 -1.128 10.461 1.00 92.19 75 VAL A N 1
ATOM 592 C CA . VAL A 1 75 ? -4.537 -1.883 10.882 1.00 92.19 75 VAL A CA 1
ATOM 593 C C . VAL A 1 75 ? -3.387 -1.377 10.004 1.00 92.19 75 VAL A C 1
ATOM 595 O O . VAL A 1 75 ? -3.102 -2.030 9.013 1.00 92.19 75 VAL A O 1
ATOM 598 N N . PRO A 1 76 ? -2.797 -0.206 10.320 1.00 87.94 76 PRO A N 1
ATOM 599 C CA . PRO A 1 76 ? -2.106 0.719 9.402 1.00 87.94 76 PRO A CA 1
ATOM 600 C C . PRO A 1 76 ? -0.961 0.069 8.603 1.00 87.94 76 PRO A C 1
ATOM 602 O O . PRO A 1 76 ? 0.212 0.212 8.941 1.00 87.94 76 PRO A O 1
ATOM 605 N N . ALA A 1 77 ? -1.333 -0.690 7.575 1.00 90.75 77 ALA A N 1
ATOM 606 C CA . ALA A 1 77 ? -0.475 -1.545 6.770 1.00 90.75 77 ALA A CA 1
ATOM 607 C C . ALA A 1 77 ? -1.166 -1.824 5.433 1.00 90.75 77 ALA A C 1
ATOM 609 O O . ALA A 1 77 ? -2.350 -2.156 5.387 1.00 90.75 77 ALA A O 1
ATOM 610 N N . ALA A 1 78 ? -0.428 -1.702 4.334 1.00 90.50 78 ALA A N 1
ATOM 611 C CA . ALA A 1 78 ? -0.976 -1.659 2.977 1.00 90.50 78 ALA A CA 1
ATOM 612 C C . ALA A 1 78 ? -1.361 -3.029 2.375 1.00 90.50 78 ALA A C 1
ATOM 614 O O . ALA A 1 78 ? -1.579 -3.149 1.167 1.00 90.50 78 ALA A O 1
ATOM 615 N N . TYR A 1 79 ? -1.442 -4.067 3.205 1.00 91.00 79 TYR A N 1
ATOM 616 C CA . TYR A 1 79 ? -1.476 -5.459 2.771 1.00 91.00 79 TYR A CA 1
ATOM 617 C C . TYR A 1 79 ? -2.818 -6.146 3.057 1.00 91.00 79 TYR A C 1
ATOM 619 O O . TYR A 1 79 ? -3.610 -5.737 3.911 1.00 91.00 79 TYR A O 1
ATOM 627 N N . ALA A 1 80 ? -3.090 -7.222 2.316 1.00 94.44 80 ALA A N 1
ATOM 628 C CA . ALA A 1 80 ? -4.353 -7.953 2.405 1.00 94.44 80 ALA A CA 1
ATOM 629 C C . ALA A 1 80 ? -4.553 -8.646 3.765 1.00 94.44 80 ALA A C 1
ATOM 631 O O . ALA A 1 80 ? -5.673 -8.710 4.271 1.00 94.44 80 ALA A O 1
ATOM 632 N N . ASP A 1 81 ? -3.481 -9.135 4.383 1.00 95.25 81 ASP A N 1
ATOM 633 C CA . ASP A 1 81 ? -3.491 -9.737 5.719 1.00 95.25 81 ASP A CA 1
ATOM 634 C C . ASP A 1 81 ? -3.919 -8.736 6.803 1.00 95.25 81 ASP A C 1
ATOM 636 O O . ASP A 1 81 ? -4.658 -9.105 7.722 1.00 95.25 81 ASP A O 1
ATOM 640 N N . ALA A 1 82 ? -3.563 -7.456 6.659 1.00 94.94 82 ALA A N 1
ATOM 641 C CA . ALA A 1 82 ? -4.025 -6.394 7.549 1.00 94.94 82 ALA A CA 1
ATOM 642 C C . ALA A 1 82 ? -5.547 -6.200 7.459 1.00 94.94 82 ALA A C 1
ATOM 644 O O . ALA A 1 82 ? -6.232 -6.147 8.484 1.00 94.94 82 ALA A O 1
ATOM 645 N N . ALA A 1 83 ? -6.101 -6.180 6.242 1.00 96.38 83 ALA A N 1
ATOM 646 C CA . ALA A 1 83 ? -7.545 -6.092 6.029 1.00 96.38 83 ALA A CA 1
ATOM 647 C C . ALA A 1 83 ? -8.297 -7.315 6.590 1.00 96.38 83 ALA A C 1
ATOM 649 O O . ALA A 1 83 ? -9.345 -7.163 7.222 1.00 96.38 83 ALA A O 1
ATOM 650 N N . ILE A 1 84 ? -7.747 -8.522 6.423 1.00 97.81 84 ILE A N 1
ATOM 651 C CA . ILE A 1 84 ? -8.315 -9.759 6.984 1.00 97.81 84 ILE A CA 1
ATOM 652 C C . ILE A 1 84 ? -8.283 -9.725 8.519 1.00 97.81 84 ILE A C 1
ATOM 654 O O . ILE A 1 84 ? -9.288 -10.017 9.171 1.00 97.81 84 ILE A O 1
ATOM 658 N N . THR A 1 85 ? -7.164 -9.299 9.106 1.00 96.56 85 THR A N 1
ATOM 659 C CA . THR A 1 85 ? -7.014 -9.131 10.560 1.00 96.56 85 THR A CA 1
ATOM 660 C C . THR A 1 85 ? -8.017 -8.113 11.108 1.00 96.56 85 THR A C 1
ATOM 662 O O . THR A 1 85 ? -8.667 -8.346 12.132 1.00 96.56 85 THR A O 1
ATOM 665 N N . ALA A 1 86 ? -8.201 -6.995 10.402 1.00 96.94 86 ALA A N 1
ATOM 666 C CA . ALA A 1 86 ? -9.182 -5.977 10.747 1.00 96.94 86 ALA A CA 1
ATOM 667 C C . ALA A 1 86 ? -10.619 -6.510 10.730 1.00 96.94 86 ALA A C 1
ATOM 669 O O . ALA A 1 86 ? -11.398 -6.166 11.625 1.00 96.94 86 ALA A O 1
ATOM 670 N N . ALA A 1 87 ? -10.955 -7.339 9.735 1.00 97.75 87 ALA A N 1
ATOM 671 C CA . ALA A 1 87 ? -12.264 -7.968 9.598 1.00 97.75 87 ALA A CA 1
ATOM 672 C C . ALA A 1 87 ? -12.540 -8.946 10.745 1.00 97.75 87 ALA A C 1
ATOM 674 O O . ALA A 1 87 ? -13.595 -8.857 11.373 1.00 97.75 87 ALA A O 1
ATOM 675 N N . TYR A 1 88 ? -11.573 -9.809 11.076 1.00 97.69 88 TYR A N 1
ATOM 676 C CA . TYR A 1 88 ? -11.684 -10.732 12.208 1.00 97.69 88 TYR A CA 1
ATOM 677 C C . TYR A 1 88 ? -11.993 -9.989 13.517 1.00 97.69 88 TYR A C 1
ATOM 679 O O . TYR A 1 88 ? -12.958 -10.314 14.210 1.00 97.69 88 TYR A O 1
ATOM 687 N N . ARG A 1 89 ? -11.235 -8.924 13.817 1.00 96.88 89 ARG A N 1
ATOM 688 C CA . ARG A 1 89 ? -11.483 -8.072 14.991 1.00 96.88 89 ARG A CA 1
ATOM 689 C C . ARG A 1 89 ? -12.870 -7.425 14.946 1.00 96.88 89 ARG A C 1
ATOM 691 O O . ARG A 1 89 ? -13.588 -7.488 15.937 1.00 96.88 89 ARG A O 1
ATOM 698 N N . ALA A 1 90 ? -13.248 -6.795 13.833 1.00 97.75 90 ALA A N 1
ATOM 699 C CA . ALA A 1 90 ? -14.514 -6.065 13.731 1.00 97.75 90 ALA A CA 1
ATOM 700 C C . ALA A 1 90 ? -15.740 -6.970 13.926 1.00 97.75 90 ALA A C 1
ATOM 702 O O . ALA A 1 90 ? -16.708 -6.559 14.561 1.00 97.75 90 ALA A O 1
ATOM 703 N N . VAL A 1 91 ? -15.695 -8.204 13.413 1.00 97.56 91 VAL A N 1
ATOM 704 C CA . VAL A 1 91 ? -16.754 -9.197 13.647 1.00 97.56 91 VAL A CA 1
ATOM 705 C C . VAL A 1 91 ? -16.831 -9.558 15.129 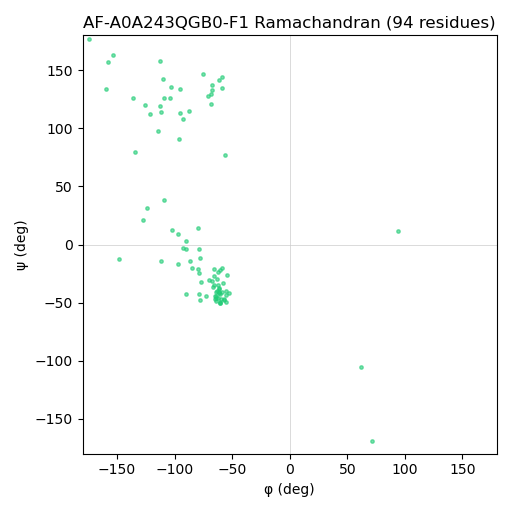1.00 97.56 91 VAL A C 1
ATOM 707 O O . VAL A 1 91 ? -17.923 -9.533 15.693 1.00 97.56 91 VAL A O 1
ATOM 710 N N . GLY A 1 92 ? -15.689 -9.812 15.777 1.00 96.69 92 GLY A N 1
ATOM 711 C CA . GLY A 1 92 ? -15.643 -10.067 17.220 1.00 96.69 92 GLY A CA 1
ATOM 712 C C . GLY A 1 92 ? -16.195 -8.901 18.047 1.00 96.69 92 GLY A C 1
ATOM 713 O O . GLY A 1 92 ? -16.967 -9.110 18.977 1.00 96.69 92 GLY A O 1
ATOM 714 N N . GLU A 1 93 ? -15.885 -7.660 17.663 1.00 96.12 93 GLU A N 1
ATOM 715 C CA . GLU A 1 93 ? -16.425 -6.461 18.313 1.00 96.12 93 GLU A CA 1
ATOM 716 C C . GLU A 1 93 ? -17.940 -6.329 18.193 1.00 96.12 93 GLU A C 1
ATOM 718 O O . GLU A 1 93 ? -18.533 -5.726 19.077 1.00 96.12 93 GLU A O 1
ATOM 723 N N . LEU A 1 94 ? -18.573 -6.839 17.131 1.00 95.81 94 LEU A N 1
ATOM 724 C CA . LEU A 1 94 ? -20.035 -6.816 16.968 1.00 95.81 94 LEU A CA 1
ATOM 725 C C . LEU A 1 94 ? -20.745 -7.902 17.781 1.00 95.81 94 LEU A C 1
ATOM 727 O O . LEU A 1 94 ? -21.934 -7.761 18.066 1.00 95.81 94 LEU A O 1
ATOM 731 N N . GLN A 1 95 ? -20.034 -8.982 18.102 1.00 94.12 95 GLN A N 1
ATOM 732 C CA . GLN A 1 95 ? -20.547 -10.112 18.876 1.00 94.12 95 GLN A CA 1
ATOM 733 C C . GLN A 1 95 ? -20.454 -9.889 20.392 1.00 94.12 95 GLN A C 1
ATOM 735 O O . GLN A 1 95 ? -21.174 -10.556 21.133 1.00 94.12 95 GLN A O 1
ATOM 740 N N . ALA A 1 96 ? -19.588 -8.970 20.830 1.00 85.00 96 ALA A N 1
ATOM 741 C CA . ALA A 1 96 ? -19.496 -8.485 22.207 1.00 85.00 96 ALA A CA 1
ATOM 742 C C . ALA A 1 96 ? -20.602 -7.465 22.537 1.00 85.00 96 ALA A C 1
ATOM 744 O O . ALA A 1 96 ? -21.111 -7.526 23.676 1.00 85.00 96 ALA A O 1
#

Solvent-accessible surface area (backbone atoms only — not comparable to full-atom values): 5863 Å² total; per-residue (Å²): 107,69,69,57,50,52,46,51,53,49,38,72,72,37,30,93,78,71,52,44,64,86,79,71,52,88,78,86,87,84,85,88,56,92,83,70,56,33,63,61,82,42,85,83,85,30,65,93,30,51,92,83,40,84,47,68,35,68,63,70,34,53,67,56,92,94,45,60,50,61,31,22,48,49,37,51,28,72,45,71,69,30,24,52,53,24,41,57,51,27,55,52,63,73,76,106

pLDDT: mean 93.48, std 5.02, range [70.44, 98.19]

Radius of gyration: 20.87 Å; Cα contacts (8 Å, |Δi|>4): 90; chains: 1; bounding box: 50×24×51 Å

Sequence (96 aa):
YLEYSIRDQLTRLLGPSGFDPARDIQAITVNRWGHGYAPEYATPWNLDFYPEGPFPAAVARRRAGRIAIANSDSVPAAYADAAITAAYRAVGELQA

Mean predicted aligned error: 4.78 Å

Organism: NCBI:txid569862

Foldseek 3Di:
DVVVVVQVVCCVVCVVVPDDCVPPPPDDDDDPCVPVFFADDDPPPNVVAPPPDPDPLCVVQDDDDQDGDAACNNVRGRDPVSRVVRVVVRVVVNVD